Protein AF-A0A2I0T672-F1 (afdb_monomer)

Foldseek 3Di:
DPDDDLVVVLVVLVVPDDDPVNVVVSLVSDDPLLSLLVLVLPQVPDDDHPVVSVCVSVVPDDPVSVVSNVVSNVVVPSDPPDPVCVVVVVPPDDD

Mean predicted aligned error: 9.79 Å

Nearest PDB structures (foldseek):
  1avc-assembly1_A  TM=8.540E-01  e=2.167E-04  Bos taurus
  1m9i-assembly1_A  TM=8.651E-01  e=5.228E-04  Homo sapiens
  1aei-assembly1_B  TM=8.601E-01  e=4.930E-04  Hydra vulgaris
  7nmi-assembly1_B  TM=8.525E-01  e=8.361E-04  Homo sapiens
  7qql-assembly3_B  TM=8.519E-01  e=1.121E-03  Homo sapiens

pLDDT: mean 77.13, std 17.99, range [38.47, 95.0]

Secondary structure (DSSP, 8-state):
---SHHHHHHHHHHHH--HHHHHHHHHTTS-HHHHHHHHHHHHHHSSS--HHHHHHHHHHS-HHHHHHHHHHHHHTTS-TT--HHHHTT--S---

InterPro domains:
  IPR001464 Annexin [PR00196] (13-29)
  IPR001464 Annexin [PR00196] (40-61)
  IPR018502 Annexin repeat [PF00191] (35-75)
  IPR018502 Annexin repeat [PS51897] (31-95)
  IPR037104 Annexin superfamily [G3DSA:1.10.220.10] (25-88)
  IPR037104 Annexin superfamily [SSF47874] (8-75)

Organism: NCBI:txid1758121

Sequence (95 aa):
MAWWKAWDLIESLKSELSGDFERLMVALMYSPFKYDAKELHDAMKGVGTSEDVIIEILASRTKAQIKEIIKAYKEVELEPQLDVNADLGITEGVS

Structure (mmCIF, N/CA/C/O backbone):
data_AF-A0A2I0T672-F1
#
_entry.id   AF-A0A2I0T672-F1
#
loop_
_atom_site.group_PDB
_atom_site.id
_atom_site.type_symbol
_atom_site.label_atom_id
_atom_site.label_alt_id
_atom_site.label_comp_id
_atom_site.label_asym_id
_atom_site.label_entity_id
_atom_site.label_seq_id
_atom_site.pdbx_PDB_ins_code
_atom_site.Cartn_x
_atom_site.Cartn_y
_atom_site.Cartn_z
_atom_site.occupancy
_atom_site.B_iso_or_equiv
_atom_site.auth_seq_id
_atom_site.auth_comp_id
_atom_site.auth_asym_id
_atom_site.auth_atom_id
_atom_site.pdbx_PDB_model_num
ATOM 1 N N . MET A 1 1 ? 21.210 16.901 9.422 1.00 49.44 1 MET A N 1
ATOM 2 C CA . MET A 1 1 ? 21.788 16.091 8.327 1.00 49.44 1 MET A CA 1
ATOM 3 C C . MET A 1 1 ? 21.441 14.623 8.553 1.00 49.44 1 MET A C 1
ATOM 5 O O . MET A 1 1 ? 22.206 13.918 9.191 1.00 49.44 1 MET A O 1
ATOM 9 N N . ALA A 1 2 ? 20.262 14.193 8.098 1.00 49.47 2 ALA A N 1
ATOM 10 C CA . ALA A 1 2 ? 19.869 12.783 8.022 1.00 49.47 2 ALA A CA 1
ATOM 11 C C . ALA A 1 2 ? 18.622 12.675 7.126 1.00 49.47 2 ALA A C 1
ATOM 13 O O . ALA A 1 2 ? 17.516 12.485 7.609 1.00 49.47 2 ALA A O 1
ATOM 14 N N . TRP A 1 3 ? 18.812 12.895 5.825 1.00 43.12 3 TRP A N 1
ATOM 15 C CA . TRP A 1 3 ? 17.746 12.821 4.812 1.00 43.12 3 TRP A CA 1
ATOM 16 C C . TRP A 1 3 ? 18.063 11.830 3.678 1.00 43.12 3 TRP A C 1
ATOM 18 O O . TRP A 1 3 ? 17.221 11.588 2.830 1.00 43.12 3 TRP A O 1
ATOM 28 N N . TRP A 1 4 ? 19.251 11.215 3.659 1.00 46.31 4 TRP A N 1
ATOM 29 C CA . TRP A 1 4 ? 19.732 10.478 2.484 1.00 46.31 4 TRP A CA 1
ATOM 30 C C . TRP A 1 4 ? 19.623 8.953 2.563 1.00 46.31 4 TRP A C 1
ATOM 32 O O . TRP A 1 4 ? 19.859 8.306 1.563 1.00 46.31 4 TRP A O 1
ATOM 42 N N . LYS A 1 5 ? 19.299 8.320 3.698 1.00 56.34 5 LYS A N 1
ATOM 43 C CA . LYS A 1 5 ? 19.486 6.854 3.776 1.00 56.34 5 LYS A CA 1
ATOM 44 C C . LYS A 1 5 ? 18.355 6.001 3.193 1.00 56.34 5 LYS A C 1
ATOM 46 O O . LYS A 1 5 ? 18.637 4.923 2.694 1.00 56.34 5 LYS A O 1
ATOM 51 N N . ALA A 1 6 ? 17.098 6.439 3.274 1.00 52.69 6 ALA A N 1
ATOM 52 C CA . ALA A 1 6 ? 15.965 5.628 2.805 1.00 52.69 6 ALA A CA 1
ATOM 53 C C . ALA A 1 6 ? 15.585 5.924 1.346 1.00 52.69 6 ALA A C 1
ATOM 55 O O . ALA A 1 6 ? 15.251 5.006 0.604 1.00 52.69 6 ALA A O 1
ATOM 56 N N . TRP A 1 7 ? 15.675 7.195 0.934 1.00 55.94 7 TRP A N 1
ATOM 57 C CA . TRP A 1 7 ? 15.381 7.612 -0.442 1.00 55.94 7 TRP A CA 1
ATOM 58 C C . TRP A 1 7 ? 16.411 7.069 -1.443 1.00 55.94 7 TRP A C 1
ATOM 60 O O . TRP A 1 7 ? 16.072 6.745 -2.572 1.00 55.94 7 TRP A O 1
ATOM 70 N N . ASP A 1 8 ? 17.653 6.892 -0.998 1.00 79.62 8 ASP A N 1
ATOM 71 C CA . ASP A 1 8 ? 18.756 6.409 -1.827 1.00 79.62 8 ASP A CA 1
ATOM 72 C C . ASP A 1 8 ? 18.607 4.934 -2.231 1.00 79.62 8 ASP A C 1
ATOM 74 O O . ASP A 1 8 ? 18.911 4.570 -3.361 1.00 79.62 8 ASP A O 1
ATOM 78 N N . LEU A 1 9 ? 18.063 4.077 -1.357 1.00 84.25 9 LEU A N 1
ATOM 79 C CA . LEU A 1 9 ? 17.943 2.646 -1.658 1.00 84.25 9 LEU A CA 1
ATOM 80 C C . LEU A 1 9 ? 16.847 2.346 -2.688 1.00 84.25 9 LEU A C 1
ATOM 82 O O . LEU A 1 9 ? 17.055 1.529 -3.580 1.00 84.25 9 LEU A O 1
ATOM 86 N N . ILE A 1 10 ? 15.689 3.003 -2.579 1.00 86.88 10 ILE A N 1
ATOM 87 C CA . ILE A 1 10 ? 14.598 2.826 -3.548 1.00 86.88 10 ILE A CA 1
ATOM 88 C C . ILE A 1 10 ? 15.038 3.333 -4.922 1.00 86.88 10 ILE A C 1
ATOM 90 O O . ILE A 1 10 ? 14.830 2.644 -5.916 1.00 86.88 10 ILE A O 1
ATOM 94 N N . GLU A 1 11 ? 15.676 4.502 -4.984 1.00 86.31 11 GLU A N 1
ATOM 95 C CA . GLU A 1 11 ? 16.164 5.056 -6.249 1.00 86.31 11 GLU A CA 1
ATOM 96 C C . GLU A 1 11 ? 17.306 4.221 -6.843 1.00 86.31 11 GLU A C 1
ATOM 98 O O . GLU A 1 11 ? 17.294 3.954 -8.041 1.00 86.31 11 GLU A O 1
ATOM 103 N N . SER A 1 12 ? 18.216 3.702 -6.012 1.00 89.50 12 SER A N 1
ATOM 104 C CA . SER A 1 12 ? 19.249 2.759 -6.464 1.00 89.50 12 SER A CA 1
ATOM 105 C C . SER A 1 12 ? 18.645 1.470 -7.030 1.00 89.50 12 SER A C 1
ATOM 107 O O . SER A 1 12 ? 19.102 0.959 -8.046 1.00 89.50 12 SER A O 1
ATOM 109 N N . LEU A 1 13 ? 17.594 0.926 -6.407 1.00 90.56 13 LEU A N 1
ATOM 110 C CA . LEU A 1 13 ? 16.916 -0.261 -6.938 1.00 90.56 13 LEU A CA 1
ATOM 111 C C . LEU A 1 13 ? 16.245 0.025 -8.284 1.00 90.56 13 LEU A C 1
ATOM 113 O O . LEU A 1 13 ? 16.344 -0.801 -9.187 1.00 90.56 13 LEU A O 1
ATOM 117 N N . LYS A 1 14 ? 15.609 1.192 -8.437 1.00 89.75 14 LYS A N 1
ATOM 118 C CA . LYS A 1 14 ? 14.999 1.615 -9.706 1.00 89.75 14 LYS A CA 1
ATOM 119 C C . LYS A 1 14 ? 16.020 1.862 -10.817 1.00 89.75 14 LYS A C 1
ATOM 121 O O . LYS A 1 14 ? 15.682 1.702 -11.982 1.00 89.75 14 LYS A O 1
ATOM 126 N N . SER A 1 15 ? 17.247 2.277 -10.492 1.00 92.75 15 SER A N 1
ATOM 127 C CA . SER A 1 15 ? 18.285 2.489 -11.510 1.00 92.75 15 SER A CA 1
ATOM 128 C C . SER A 1 15 ? 18.944 1.192 -11.979 1.00 92.75 15 SER A C 1
ATOM 130 O O . SER A 1 15 ? 19.417 1.131 -13.111 1.00 92.75 15 SER A O 1
ATOM 132 N N . GLU A 1 16 ? 18.995 0.173 -11.118 1.00 94.38 16 GLU A N 1
ATOM 133 C CA . GLU A 1 16 ? 19.682 -1.099 -11.393 1.00 94.38 16 GLU A CA 1
ATOM 134 C C . GLU A 1 16 ? 18.750 -2.199 -11.921 1.00 94.38 16 GLU A C 1
ATOM 136 O O . GLU A 1 16 ? 19.195 -3.121 -12.608 1.00 94.38 16 GLU A O 1
ATOM 141 N N . LEU A 1 17 ? 17.461 -2.141 -11.583 1.00 94.88 17 LEU A N 1
ATOM 142 C CA . LEU A 1 17 ? 16.474 -3.154 -11.953 1.00 94.88 17 LEU A CA 1
ATOM 143 C C . LEU A 1 17 ? 15.501 -2.610 -13.000 1.00 94.88 17 LEU A C 1
ATOM 145 O O . LEU A 1 17 ? 15.422 -1.413 -13.237 1.00 94.88 17 LEU A O 1
ATOM 149 N N . SER A 1 18 ? 14.774 -3.513 -13.659 1.00 92.38 18 SER A N 1
ATOM 150 C CA . SER A 1 18 ? 13.695 -3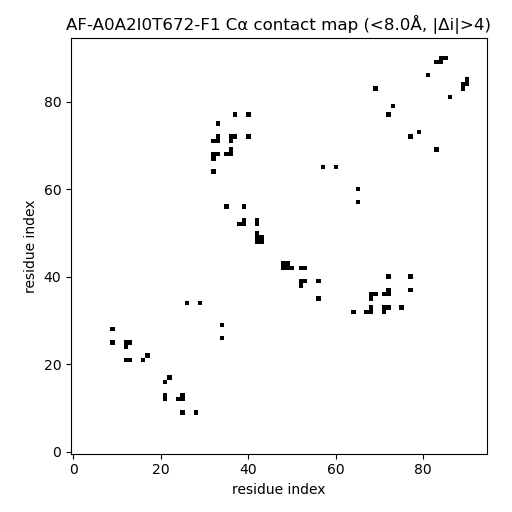.131 -14.572 1.00 92.38 18 SER A CA 1
ATOM 151 C C . SER A 1 18 ? 12.544 -4.133 -14.550 1.00 92.38 18 SER A C 1
ATOM 153 O O . SER A 1 18 ? 12.685 -5.278 -14.103 1.00 92.38 18 SER A O 1
ATOM 155 N N . GLY A 1 19 ? 11.386 -3.695 -15.046 1.00 92.31 19 GLY A N 1
ATOM 156 C CA . GLY A 1 19 ? 10.208 -4.541 -15.218 1.00 92.31 19 GLY A CA 1
ATOM 157 C C . GLY A 1 19 ? 9.623 -5.024 -13.891 1.00 92.31 19 GLY A C 1
ATOM 158 O O . GLY A 1 19 ? 9.633 -4.317 -12.886 1.00 92.31 19 GLY A O 1
ATOM 159 N N . ASP A 1 20 ? 9.081 -6.238 -13.879 1.00 91.69 20 ASP A N 1
ATOM 160 C CA . ASP A 1 20 ? 8.320 -6.732 -12.723 1.00 91.69 20 ASP A CA 1
ATOM 161 C C . ASP A 1 20 ? 9.204 -7.039 -11.510 1.00 91.69 20 ASP A C 1
ATOM 163 O O . ASP A 1 20 ? 8.750 -6.941 -10.370 1.00 91.69 20 ASP A O 1
ATOM 167 N N . PHE A 1 21 ? 10.486 -7.334 -11.736 1.00 92.19 21 PHE A N 1
ATOM 168 C CA . PHE A 1 21 ? 11.435 -7.542 -10.648 1.00 92.19 21 PHE A CA 1
ATOM 169 C C . PHE A 1 21 ? 11.756 -6.237 -9.910 1.00 92.19 21 PHE A C 1
ATOM 171 O O . PHE A 1 21 ? 11.785 -6.227 -8.681 1.00 92.19 21 PHE A O 1
ATOM 178 N N . GLU A 1 22 ? 11.915 -5.124 -10.633 1.00 92.44 22 GLU A N 1
ATOM 179 C CA . GLU A 1 22 ? 12.043 -3.794 -10.025 1.00 92.44 22 GLU A CA 1
ATOM 180 C C . GLU A 1 22 ? 10.808 -3.459 -9.189 1.00 92.44 22 GLU A C 1
ATOM 182 O O . GLU A 1 22 ? 10.938 -3.116 -8.014 1.00 92.44 22 GLU A O 1
ATOM 187 N N . ARG A 1 23 ? 9.608 -3.629 -9.762 1.00 89.00 23 ARG A N 1
ATOM 188 C CA . ARG A 1 23 ? 8.344 -3.354 -9.063 1.00 89.00 23 ARG A CA 1
ATOM 189 C C . ARG A 1 23 ? 8.241 -4.130 -7.754 1.00 89.00 23 ARG A C 1
ATOM 191 O O . ARG A 1 23 ? 7.907 -3.540 -6.730 1.00 89.00 23 ARG A O 1
ATOM 198 N N . LEU A 1 24 ? 8.565 -5.423 -7.780 1.00 92.00 24 LEU A N 1
ATOM 199 C CA . LEU A 1 24 ? 8.551 -6.277 -6.595 1.00 92.00 24 LEU A CA 1
ATOM 200 C C . LEU A 1 24 ? 9.566 -5.811 -5.545 1.00 92.00 24 LEU A C 1
ATOM 202 O O . LEU A 1 24 ? 9.221 -5.668 -4.374 1.00 92.00 24 LEU A O 1
ATOM 206 N N . MET A 1 25 ? 10.811 -5.557 -5.951 1.00 93.94 25 MET A N 1
ATOM 207 C CA . MET A 1 25 ? 11.870 -5.144 -5.026 1.00 93.94 25 MET A CA 1
ATOM 208 C C . MET A 1 25 ? 11.566 -3.785 -4.395 1.00 93.94 25 MET A C 1
ATOM 210 O O . MET A 1 25 ? 11.752 -3.613 -3.193 1.00 93.94 25 MET A O 1
ATOM 214 N N . VAL A 1 26 ? 11.034 -2.843 -5.173 1.00 89.75 26 VAL A N 1
ATOM 215 C CA . VAL A 1 26 ? 10.593 -1.534 -4.684 1.00 89.75 26 VAL A CA 1
ATOM 216 C C . VAL A 1 26 ? 9.390 -1.674 -3.747 1.00 89.75 26 VAL A C 1
ATOM 218 O O . VAL A 1 26 ? 9.389 -1.052 -2.688 1.00 89.75 26 VAL A O 1
ATOM 221 N N . ALA A 1 27 ? 8.408 -2.527 -4.062 1.00 90.19 27 ALA A N 1
ATOM 222 C CA . ALA A 1 27 ? 7.264 -2.803 -3.186 1.00 90.19 27 ALA A CA 1
ATOM 223 C C . ALA A 1 27 ? 7.701 -3.321 -1.804 1.00 90.19 27 ALA A C 1
ATOM 225 O O . ALA A 1 27 ? 7.221 -2.835 -0.780 1.00 90.19 27 ALA A O 1
ATOM 226 N N . LEU A 1 28 ? 8.677 -4.235 -1.768 1.00 92.94 28 LEU A N 1
ATOM 227 C CA . LEU A 1 28 ? 9.227 -4.803 -0.530 1.00 92.94 28 LEU A CA 1
ATOM 228 C C . LEU A 1 28 ? 9.982 -3.787 0.344 1.00 92.94 28 LEU A C 1
ATOM 230 O O . LEU A 1 28 ? 10.221 -4.060 1.521 1.00 92.94 28 LEU A O 1
ATOM 234 N N . MET A 1 29 ? 10.347 -2.622 -0.198 1.00 90.56 29 MET A N 1
ATOM 235 C CA . MET A 1 29 ? 11.014 -1.562 0.562 1.00 90.56 29 MET A CA 1
ATOM 236 C C . MET A 1 29 ? 10.053 -0.664 1.345 1.00 90.56 29 MET A C 1
ATOM 238 O O . MET A 1 29 ? 10.493 0.083 2.227 1.00 90.56 29 MET A O 1
ATOM 242 N N . TYR A 1 30 ? 8.754 -0.715 1.054 1.00 87.50 30 TYR A N 1
ATOM 243 C CA . TYR A 1 30 ? 7.749 0.033 1.800 1.00 87.50 30 TYR A CA 1
ATOM 244 C C . TYR A 1 30 ? 7.299 -0.741 3.041 1.00 87.50 30 TYR A C 1
ATOM 246 O O . TYR A 1 30 ? 7.269 -1.970 3.068 1.00 87.50 30 TYR A O 1
ATOM 254 N N . SER A 1 31 ? 6.890 -0.015 4.087 1.00 91.69 31 SER A N 1
ATOM 255 C CA . SER A 1 31 ? 6.092 -0.654 5.134 1.00 91.69 31 SER A CA 1
ATOM 256 C C . SER A 1 31 ? 4.757 -1.120 4.539 1.00 91.69 31 SER A C 1
ATOM 258 O O . SER A 1 31 ? 4.265 -0.472 3.610 1.00 91.69 31 SER A O 1
ATOM 260 N N . PRO A 1 32 ? 4.116 -2.165 5.097 1.00 92.69 32 PRO A N 1
ATOM 261 C CA . PRO A 1 32 ? 2.842 -2.661 4.576 1.00 92.69 32 PRO A CA 1
ATOM 262 C C . PRO A 1 32 ? 1.791 -1.556 4.397 1.00 92.69 32 PRO A C 1
ATOM 264 O O . PRO A 1 32 ? 1.152 -1.468 3.360 1.00 92.69 32 PRO A O 1
ATOM 267 N N . PHE A 1 33 ? 1.690 -0.632 5.360 1.00 93.00 33 PHE A N 1
ATOM 268 C CA . PHE A 1 33 ? 0.730 0.474 5.297 1.00 93.00 33 PHE A CA 1
ATOM 269 C C . PHE A 1 33 ? 1.064 1.522 4.229 1.00 93.00 33 PHE A C 1
ATOM 271 O O .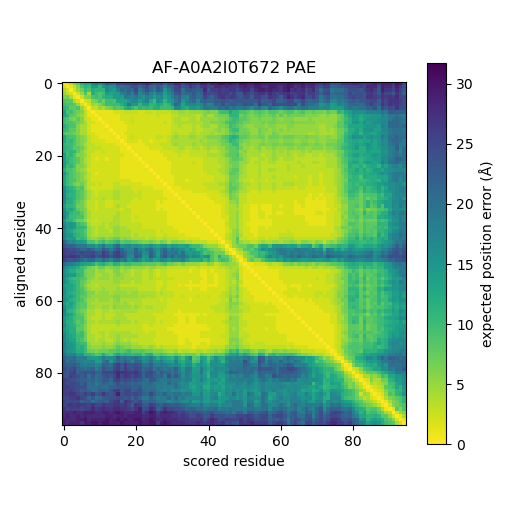 PHE A 1 33 ? 0.155 2.095 3.638 1.00 93.00 33 PHE A O 1
ATOM 278 N N . LYS A 1 34 ? 2.354 1.776 3.964 1.00 90.06 34 LYS A N 1
ATOM 279 C CA . LYS A 1 34 ? 2.776 2.688 2.888 1.00 90.06 34 LYS A CA 1
ATOM 280 C C . LYS A 1 34 ? 2.567 2.068 1.513 1.00 90.06 34 LYS A C 1
ATOM 282 O O . LYS A 1 34 ? 2.213 2.788 0.587 1.00 90.06 34 LYS A O 1
ATOM 287 N N . TYR A 1 35 ? 2.772 0.758 1.397 1.00 91.44 35 TYR A N 1
ATOM 288 C CA . TYR A 1 35 ? 2.477 0.027 0.173 1.00 91.44 35 TYR A CA 1
ATOM 289 C C . TYR A 1 35 ? 0.973 0.043 -0.122 1.00 91.44 35 TYR A C 1
ATOM 291 O O . TYR A 1 35 ? 0.579 0.532 -1.173 1.00 91.44 35 TYR A O 1
ATOM 299 N N . ASP A 1 36 ? 0.136 -0.349 0.846 1.00 92.50 36 ASP A N 1
ATOM 300 C CA . ASP A 1 36 ? -1.328 -0.315 0.712 1.00 92.50 36 ASP A CA 1
ATOM 301 C C . ASP A 1 36 ? -1.838 1.085 0.342 1.00 92.50 36 ASP A C 1
ATOM 303 O O . ASP A 1 36 ? -2.683 1.231 -0.535 1.00 92.50 36 ASP A O 1
ATOM 307 N N . ALA A 1 37 ? -1.295 2.134 0.968 1.00 90.31 37 ALA A N 1
ATOM 308 C CA . ALA A 1 37 ? -1.648 3.510 0.639 1.00 90.31 37 ALA A CA 1
ATOM 309 C C . ALA A 1 37 ? -1.284 3.893 -0.807 1.00 90.31 37 ALA A C 1
ATOM 311 O O . ALA A 1 37 ? -2.066 4.564 -1.480 1.00 90.31 37 ALA A O 1
ATOM 312 N N . LYS A 1 38 ? -0.116 3.461 -1.294 1.00 87.56 38 LYS A N 1
ATOM 313 C CA . LYS A 1 38 ? 0.313 3.697 -2.675 1.00 87.56 38 LYS A CA 1
ATOM 314 C C . LYS A 1 38 ? -0.574 2.946 -3.674 1.00 87.56 38 LYS A C 1
ATOM 316 O O . LYS A 1 38 ? -1.003 3.545 -4.652 1.00 87.56 38 LYS A O 1
ATOM 321 N N . GLU A 1 39 ? -0.874 1.673 -3.425 1.00 88.94 39 GLU A N 1
ATOM 322 C CA . GLU A 1 39 ? -1.746 0.873 -4.300 1.00 88.94 39 GLU A CA 1
ATOM 323 C C . GLU A 1 39 ? -3.168 1.447 -4.352 1.00 88.94 39 GLU A C 1
ATOM 325 O O . GLU A 1 39 ? -3.757 1.542 -5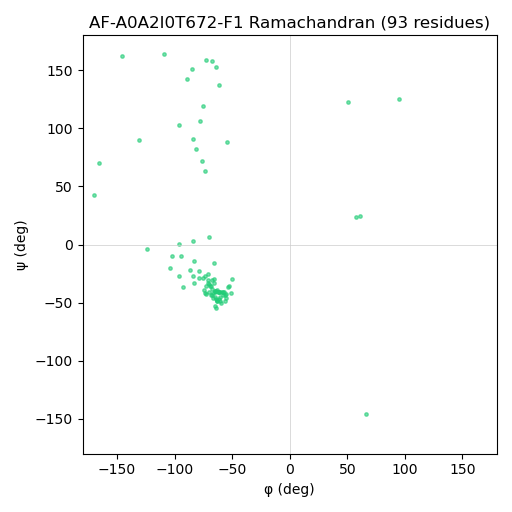.426 1.00 88.94 39 GLU A O 1
ATOM 330 N N . LEU A 1 40 ? -3.689 1.923 -3.215 1.00 88.31 40 LEU A N 1
ATOM 331 C CA . LEU A 1 40 ? -4.951 2.661 -3.161 1.00 88.31 40 LEU A CA 1
ATOM 332 C C . LEU A 1 40 ? -4.900 3.948 -3.998 1.00 88.31 40 LEU A C 1
ATOM 334 O O . LEU A 1 40 ? -5.830 4.214 -4.755 1.00 88.31 40 LEU A O 1
ATOM 338 N N . HIS A 1 41 ? -3.823 4.732 -3.895 1.00 85.81 41 HIS A N 1
ATOM 339 C CA . HIS A 1 41 ? -3.658 5.955 -4.686 1.00 85.81 41 HIS A CA 1
ATOM 340 C C . HIS A 1 41 ? -3.644 5.657 -6.188 1.00 85.81 41 HIS A C 1
ATOM 342 O O . HIS A 1 41 ? -4.371 6.288 -6.956 1.00 85.81 41 HIS A O 1
ATOM 348 N N . ASP A 1 42 ? -2.848 4.673 -6.602 1.00 84.06 42 ASP A N 1
ATOM 349 C CA . ASP A 1 42 ? -2.709 4.295 -8.006 1.00 84.06 42 ASP A CA 1
ATOM 350 C C . ASP A 1 42 ? -4.030 3.741 -8.567 1.00 84.06 42 ASP A C 1
ATOM 352 O O . ASP A 1 42 ? -4.426 4.105 -9.678 1.00 84.06 42 ASP A O 1
ATOM 356 N N . ALA A 1 43 ? -4.756 2.937 -7.780 1.00 85.19 43 ALA A N 1
ATOM 357 C CA . ALA A 1 43 ? -6.068 2.403 -8.147 1.00 85.19 43 ALA A CA 1
ATOM 358 C C . ALA A 1 43 ? -7.148 3.492 -8.281 1.00 85.19 43 ALA A C 1
ATOM 360 O O . ALA A 1 43 ? -8.037 3.358 -9.122 1.00 85.19 43 ALA A O 1
ATOM 361 N N . MET A 1 44 ? -7.069 4.566 -7.486 1.00 82.62 44 MET A N 1
ATOM 362 C CA . MET A 1 44 ? -8.009 5.697 -7.529 1.00 82.62 44 MET A CA 1
ATOM 363 C C . MET A 1 44 ? -7.665 6.743 -8.602 1.00 82.62 44 MET A C 1
ATOM 365 O O . MET A 1 44 ? -8.558 7.432 -9.092 1.00 82.62 44 MET A O 1
ATOM 369 N N . LYS A 1 45 ? -6.388 6.880 -8.982 1.00 78.44 45 LYS A N 1
ATOM 370 C CA . LYS A 1 45 ? -5.916 7.879 -9.960 1.00 78.44 45 LYS A CA 1
ATOM 371 C C . LYS A 1 45 ? -5.995 7.410 -11.422 1.00 78.44 45 LYS A C 1
ATOM 373 O O . LYS A 1 45 ? -5.974 8.241 -12.332 1.00 78.44 45 LYS A O 1
ATOM 378 N N . GLY A 1 46 ? -6.025 6.100 -11.666 1.00 66.25 46 GLY A N 1
ATOM 379 C CA . GLY A 1 46 ? -5.989 5.507 -13.007 1.00 66.25 46 GLY A CA 1
ATOM 380 C C . GLY A 1 46 ? -7.233 5.765 -13.875 1.00 66.25 46 GLY A C 1
ATOM 381 O O . GLY A 1 46 ? -8.329 6.020 -13.384 1.00 66.25 46 GLY A O 1
ATOM 382 N N . VAL A 1 47 ? -7.073 5.665 -15.205 1.00 45.97 4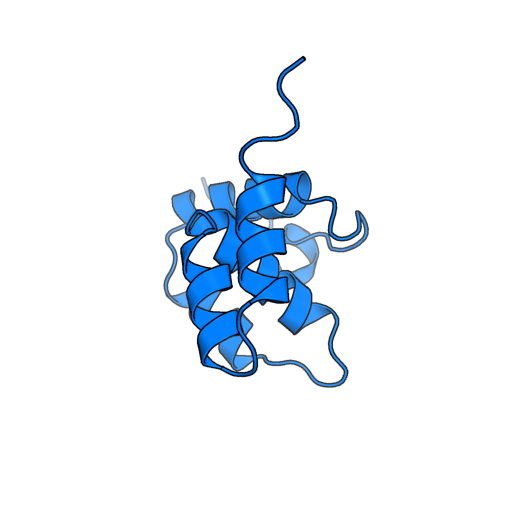7 VAL A N 1
ATOM 383 C CA . VAL A 1 47 ? -8.206 5.607 -16.147 1.00 45.97 47 VAL A CA 1
ATOM 384 C C . VAL A 1 47 ? -8.775 4.190 -16.120 1.00 45.97 47 VAL A C 1
ATOM 386 O O . VAL A 1 47 ? -8.177 3.270 -16.675 1.00 45.97 47 VAL A O 1
ATOM 389 N N . GLY A 1 48 ? -9.937 4.039 -15.487 1.00 57.53 48 GLY A N 1
ATOM 390 C CA . GLY A 1 48 ? -10.541 2.745 -15.177 1.00 57.53 48 GLY A CA 1
ATOM 391 C C . GLY A 1 48 ? -10.169 2.304 -13.763 1.00 57.53 48 GLY A C 1
ATOM 392 O O . GLY A 1 48 ? -8.996 2.264 -13.404 1.00 57.53 48 GLY A O 1
ATOM 393 N N . THR A 1 49 ? -11.184 2.006 -12.956 1.00 54.50 49 THR A N 1
ATOM 394 C CA . THR A 1 49 ? -11.011 1.630 -11.555 1.00 54.50 49 THR A CA 1
ATOM 395 C C . THR A 1 49 ? -10.502 0.198 -11.471 1.00 54.50 49 THR A C 1
ATOM 397 O O . THR A 1 49 ? -11.195 -0.732 -11.886 1.00 54.50 49 THR A O 1
ATOM 400 N N . SER A 1 50 ? -9.324 -0.003 -10.882 1.00 69.88 50 SER A N 1
ATOM 401 C CA . SER A 1 50 ? -8.909 -1.318 -10.380 1.00 69.88 50 SER A CA 1
ATOM 402 C C . SER A 1 50 ? -9.689 -1.622 -9.098 1.00 69.88 50 SER A C 1
ATOM 404 O O . SER A 1 50 ? -9.120 -1.688 -8.009 1.00 69.88 50 SER A O 1
ATOM 406 N N . GLU A 1 51 ? -11.014 -1.738 -9.221 1.00 79.31 51 GLU A N 1
ATOM 407 C CA . GLU A 1 51 ? -11.950 -1.983 -8.115 1.00 79.31 51 GLU A CA 1
ATOM 408 C C . GLU A 1 51 ? -11.521 -3.202 -7.298 1.00 79.31 51 GLU A C 1
ATOM 410 O O . GLU A 1 51 ? -11.590 -3.175 -6.074 1.00 79.31 51 GLU A O 1
ATOM 415 N N . ASP A 1 52 ? -10.962 -4.211 -7.966 1.00 86.81 52 ASP A N 1
ATOM 416 C CA . ASP A 1 52 ? -10.411 -5.408 -7.338 1.00 86.81 52 ASP A CA 1
ATOM 417 C C . ASP A 1 52 ? -9.321 -5.089 -6.302 1.00 86.81 52 ASP A C 1
ATOM 419 O O . ASP A 1 52 ? -9.338 -5.667 -5.219 1.00 86.81 52 ASP A O 1
ATOM 423 N N . VAL A 1 53 ? -8.422 -4.131 -6.571 1.00 88.81 53 VAL A N 1
ATOM 424 C CA . VAL A 1 53 ? -7.353 -3.731 -5.630 1.00 88.81 53 VAL A CA 1
ATOM 425 C C . VAL A 1 53 ? -7.950 -3.034 -4.411 1.00 88.81 53 VAL A C 1
ATOM 427 O O . VAL A 1 53 ? -7.578 -3.316 -3.271 1.00 88.81 53 VAL A O 1
ATOM 430 N N . ILE A 1 54 ? -8.913 -2.141 -4.640 1.00 88.44 54 ILE A N 1
ATOM 431 C CA . ILE A 1 54 ? -9.601 -1.421 -3.565 1.00 88.44 54 ILE A CA 1
ATOM 432 C C . ILE A 1 54 ? -10.371 -2.419 -2.688 1.00 88.44 54 ILE A C 1
ATOM 434 O O . ILE A 1 54 ? -10.236 -2.398 -1.464 1.00 88.44 54 ILE A O 1
ATOM 438 N N . ILE A 1 55 ? -11.129 -3.332 -3.301 1.00 90.12 55 ILE A N 1
ATOM 439 C CA . ILE A 1 55 ? -11.889 -4.376 -2.605 1.00 90.12 55 ILE A CA 1
ATOM 440 C C . ILE A 1 55 ? -10.944 -5.293 -1.831 1.00 90.12 55 ILE A C 1
ATOM 442 O O . ILE A 1 55 ? -11.188 -5.548 -0.653 1.00 90.12 55 ILE A O 1
ATOM 446 N N . GLU A 1 56 ? -9.858 -5.761 -2.446 1.00 91.69 56 GLU A N 1
ATOM 447 C CA . GLU A 1 56 ? -8.883 -6.637 -1.800 1.00 91.69 56 GLU A CA 1
ATOM 448 C C . GLU A 1 56 ? -8.325 -5.991 -0.532 1.00 91.69 56 GLU A C 1
ATOM 450 O O . GLU A 1 56 ? -8.319 -6.618 0.532 1.00 91.69 56 GLU A O 1
ATOM 455 N N . ILE A 1 57 ? -7.901 -4.728 -0.613 1.00 91.50 57 ILE A N 1
ATOM 456 C CA . ILE A 1 57 ? -7.351 -3.998 0.529 1.00 91.50 57 ILE A CA 1
ATOM 457 C C . ILE A 1 57 ? -8.425 -3.816 1.606 1.00 91.50 57 ILE A C 1
ATOM 459 O O . ILE A 1 57 ? -8.256 -4.255 2.747 1.00 91.50 57 ILE A O 1
ATOM 463 N N . LEU A 1 58 ? -9.574 -3.248 1.268 1.00 88.88 58 LEU A N 1
ATOM 464 C CA . LEU A 1 58 ? -10.573 -2.888 2.275 1.00 88.88 58 LEU A CA 1
ATOM 465 C C . LEU A 1 58 ? -11.283 -4.090 2.900 1.00 88.88 58 LEU A C 1
ATOM 467 O O . LEU A 1 58 ? -11.651 -4.030 4.073 1.00 88.88 58 LEU A O 1
ATOM 471 N N . ALA A 1 59 ? -11.449 -5.185 2.159 1.00 91.88 59 ALA A N 1
ATOM 472 C CA . ALA A 1 59 ? -12.103 -6.390 2.662 1.00 91.88 59 ALA A CA 1
ATOM 473 C C . ALA A 1 59 ? -11.192 -7.247 3.553 1.00 91.88 59 ALA A C 1
ATOM 475 O O . ALA A 1 59 ? -11.696 -8.029 4.360 1.00 91.88 59 ALA A O 1
ATOM 476 N N . SER A 1 60 ? -9.866 -7.128 3.424 1.00 93.69 60 SER A N 1
ATOM 477 C CA . SER A 1 60 ? -8.916 -7.982 4.156 1.00 93.69 60 SER A CA 1
ATOM 478 C C . SER A 1 60 ? -8.232 -7.300 5.343 1.00 93.69 60 SER A C 1
ATOM 480 O O . SER A 1 60 ? -7.749 -7.996 6.241 1.00 93.69 60 SER A O 1
ATOM 482 N N . ARG A 1 61 ? -8.188 -5.960 5.401 1.00 93.56 61 ARG A N 1
ATOM 483 C CA . ARG A 1 61 ? -7.555 -5.232 6.513 1.00 93.56 61 ARG A CA 1
ATOM 484 C C . ARG A 1 61 ? -8.540 -4.952 7.650 1.00 93.56 61 ARG A C 1
ATOM 486 O O . ARG A 1 61 ? -9.709 -4.632 7.464 1.00 93.56 61 ARG A O 1
ATOM 493 N N . THR A 1 62 ? -8.041 -5.038 8.878 1.00 95.00 62 THR A N 1
ATOM 494 C CA . THR A 1 62 ? -8.802 -4.686 10.085 1.00 95.00 62 THR A CA 1
ATOM 495 C C . THR A 1 62 ? -8.982 -3.173 10.212 1.00 95.00 62 THR A C 1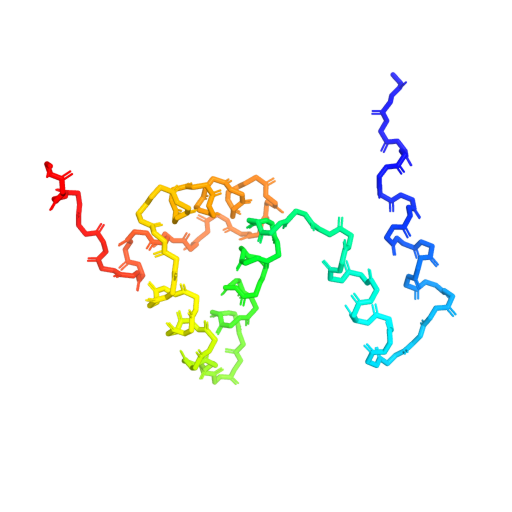
ATOM 497 O O . THR A 1 62 ? -8.164 -2.396 9.725 1.00 95.00 62 THR A O 1
ATOM 500 N N . LYS A 1 63 ? -9.987 -2.724 10.977 1.00 89.81 63 LYS A N 1
ATOM 501 C CA . LYS A 1 63 ? -10.225 -1.286 11.228 1.00 89.81 63 LYS A CA 1
ATOM 502 C C . LYS A 1 63 ? -8.993 -0.547 11.766 1.00 89.81 63 LYS A C 1
ATOM 504 O O . LYS A 1 63 ? -8.779 0.611 11.425 1.00 89.81 63 LYS A O 1
ATOM 509 N N . ALA A 1 64 ? -8.188 -1.199 12.607 1.00 93.19 64 ALA A N 1
ATOM 510 C CA . ALA A 1 64 ? -6.953 -0.611 13.123 1.00 93.19 64 ALA A CA 1
ATOM 511 C C . ALA A 1 64 ? -5.904 -0.432 12.013 1.00 93.19 64 ALA A C 1
ATOM 513 O O . ALA A 1 64 ? -5.300 0.629 11.912 1.00 93.19 64 ALA A O 1
ATOM 514 N N . GLN A 1 65 ? -5.743 -1.431 11.142 1.00 93.94 65 GLN A N 1
ATOM 515 C CA . GLN A 1 65 ? -4.843 -1.344 9.990 1.00 93.94 65 GLN A CA 1
ATOM 516 C C . GLN A 1 65 ? -5.312 -0.283 8.990 1.00 93.94 65 GLN A C 1
ATOM 518 O O . GLN A 1 65 ? -4.490 0.490 8.519 1.00 93.94 65 GLN A O 1
ATOM 523 N N . ILE A 1 66 ? -6.621 -0.174 8.734 1.00 91.19 66 ILE A N 1
ATOM 524 C CA . ILE A 1 66 ? -7.186 0.881 7.878 1.00 91.19 66 ILE A CA 1
ATOM 525 C C . ILE A 1 66 ? -6.835 2.278 8.410 1.00 91.19 66 ILE A C 1
ATOM 527 O O . ILE A 1 66 ? -6.456 3.147 7.631 1.00 91.19 66 ILE A O 1
ATOM 531 N N . LYS A 1 67 ? -6.874 2.502 9.732 1.00 90.19 67 LYS A N 1
ATOM 532 C CA . LYS A 1 67 ? -6.442 3.783 10.326 1.00 90.19 67 LYS A CA 1
ATOM 533 C C . LYS A 1 67 ? -4.963 4.082 10.057 1.00 90.19 67 LYS A C 1
ATOM 535 O O . LYS A 1 67 ? -4.632 5.220 9.729 1.00 90.19 67 LYS A O 1
ATOM 540 N N . GLU A 1 68 ? -4.091 3.079 10.151 1.00 93.38 68 GLU A N 1
ATOM 541 C CA . GLU A 1 68 ? -2.667 3.237 9.823 1.00 93.38 68 GLU A CA 1
ATOM 542 C C . GLU A 1 68 ? -2.436 3.469 8.324 1.00 93.38 68 GLU A C 1
ATOM 544 O O . GLU A 1 68 ? -1.588 4.280 7.958 1.00 93.38 68 GLU A O 1
ATOM 549 N N . ILE A 1 69 ? -3.224 2.830 7.454 1.00 91.25 69 ILE A N 1
ATOM 550 C CA . ILE A 1 69 ? -3.181 3.054 6.002 1.00 91.25 69 ILE A CA 1
ATOM 551 C C . ILE A 1 69 ? -3.601 4.486 5.675 1.00 91.25 69 ILE A C 1
ATOM 553 O O . ILE A 1 69 ? -2.879 5.169 4.961 1.00 91.25 69 ILE A O 1
ATOM 557 N N . ILE A 1 70 ? -4.701 4.985 6.248 1.00 86.56 70 ILE A N 1
ATOM 558 C CA . ILE A 1 70 ? -5.150 6.378 6.066 1.00 86.56 70 ILE A CA 1
ATOM 559 C C . ILE A 1 70 ? -4.075 7.362 6.536 1.00 86.56 70 ILE A C 1
ATOM 561 O O . ILE A 1 70 ? -3.834 8.386 5.894 1.00 86.56 70 ILE A O 1
ATOM 565 N N . LYS A 1 71 ? -3.412 7.067 7.657 1.00 89.31 71 LYS A N 1
ATOM 566 C CA . LYS A 1 71 ? -2.301 7.883 8.149 1.00 89.31 71 LYS A CA 1
ATOM 567 C C . LYS A 1 71 ? -1.131 7.878 7.161 1.00 89.31 71 LYS A C 1
ATOM 569 O O . LYS A 1 71 ? -0.659 8.949 6.793 1.00 89.31 71 LYS A O 1
ATOM 574 N N . ALA A 1 72 ? -0.711 6.703 6.692 1.00 88.44 72 ALA A N 1
ATOM 575 C CA . ALA A 1 72 ? 0.354 6.567 5.702 1.00 88.44 72 ALA A CA 1
ATOM 576 C C . ALA A 1 72 ? 0.002 7.275 4.383 1.00 88.44 72 ALA A C 1
ATOM 578 O O . ALA A 1 72 ? 0.843 7.969 3.824 1.00 88.44 72 ALA A O 1
ATOM 579 N N . TYR A 1 73 ? -1.247 7.176 3.932 1.00 85.31 73 TYR A N 1
ATOM 580 C CA . TYR A 1 73 ? -1.761 7.846 2.738 1.00 85.31 73 TYR A CA 1
ATOM 581 C C . TYR A 1 73 ? -1.564 9.365 2.799 1.00 85.31 73 TYR A C 1
ATOM 583 O O . TYR A 1 73 ? -1.078 9.973 1.849 1.00 85.31 73 TYR A O 1
ATOM 591 N N . LYS A 1 74 ? -1.848 9.969 3.959 1.00 82.06 74 LYS A N 1
ATOM 592 C CA . LYS A 1 74 ? -1.652 11.407 4.201 1.00 82.06 74 LYS A CA 1
ATOM 593 C C . LYS A 1 74 ? -0.176 11.807 4.305 1.00 82.06 74 LYS A C 1
ATOM 595 O O . LYS A 1 74 ? 0.176 12.917 3.923 1.00 82.06 74 LYS A O 1
ATOM 600 N N . GLU A 1 75 ? 0.685 10.932 4.825 1.00 78.62 75 GLU A N 1
ATOM 601 C CA . GLU A 1 75 ? 2.120 11.204 5.011 1.00 78.62 75 GLU A CA 1
ATOM 602 C C . GLU A 1 75 ? 2.928 11.199 3.706 1.00 78.62 75 GLU A C 1
ATOM 604 O O . GLU A 1 75 ? 3.969 11.849 3.642 1.00 78.62 75 GLU A O 1
ATOM 609 N N . VAL A 1 76 ? 2.495 10.460 2.679 1.00 66.25 76 VAL A N 1
ATOM 610 C CA . VAL A 1 76 ? 3.258 10.305 1.423 1.00 66.25 7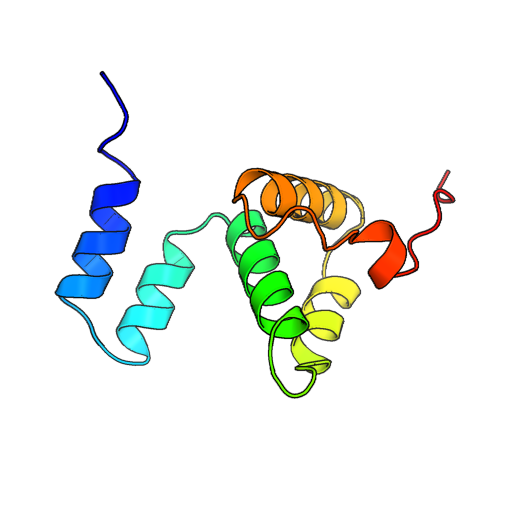6 VAL A CA 1
ATOM 611 C C . VAL A 1 76 ? 3.012 11.475 0.448 1.00 66.25 76 VAL A C 1
ATOM 613 O O . VAL A 1 76 ? 3.575 11.489 -0.639 1.00 66.25 76 VAL A O 1
ATOM 616 N N . GLU A 1 77 ? 2.234 12.497 0.837 1.00 57.69 77 GLU A N 1
ATOM 617 C CA . GLU A 1 77 ? 1.953 13.693 0.012 1.00 57.69 77 GLU A CA 1
ATOM 618 C C . GLU A 1 77 ? 1.326 13.352 -1.363 1.00 57.69 77 GLU A C 1
ATOM 620 O O . GLU A 1 77 ? 1.391 14.127 -2.318 1.00 57.69 77 GLU A O 1
ATOM 625 N N . LEU A 1 78 ? 0.683 12.180 -1.464 1.00 58.28 78 LEU A N 1
ATOM 626 C CA . LEU A 1 78 ? -0.017 11.681 -2.651 1.00 58.28 78 LEU A CA 1
ATOM 627 C C . LEU A 1 78 ? -1.371 12.394 -2.800 1.00 58.28 78 LEU A C 1
ATOM 629 O O . LEU A 1 78 ? -2.415 11.819 -2.537 1.00 58.28 78 LEU A O 1
ATOM 633 N N . GLU A 1 79 ? -1.314 13.669 -3.185 1.00 49.72 79 GLU A N 1
ATOM 634 C CA . GLU A 1 79 ? -2.415 14.630 -3.352 1.00 49.72 79 GLU A CA 1
ATOM 635 C C . GLU A 1 79 ? -3.404 14.781 -2.165 1.00 49.72 79 GLU A C 1
ATOM 637 O O . GLU A 1 79 ? -4.125 13.855 -1.800 1.00 49.72 79 GLU A O 1
ATOM 642 N N . PRO A 1 80 ? -3.583 16.001 -1.619 1.00 45.41 80 PRO A N 1
ATOM 643 C CA . PRO A 1 80 ? -4.525 16.269 -0.524 1.00 45.41 80 PRO A CA 1
ATOM 644 C C . PRO A 1 80 ? -6.015 16.182 -0.916 1.00 45.41 80 PRO A C 1
ATOM 646 O O . PRO A 1 80 ? -6.871 16.538 -0.110 1.00 45.41 80 PRO A O 1
ATOM 649 N N . GLN A 1 81 ? -6.337 15.758 -2.143 1.00 44.31 81 GLN A N 1
ATOM 650 C CA . GLN A 1 81 ? -7.691 15.805 -2.709 1.00 44.31 81 GLN A CA 1
ATOM 651 C C . GLN A 1 81 ? -8.501 14.510 -2.551 1.00 44.31 81 GLN A C 1
ATOM 653 O O . GLN A 1 81 ? -9.699 14.538 -2.808 1.00 44.31 81 GLN A O 1
ATOM 658 N N . LEU A 1 82 ? -7.887 13.402 -2.120 1.00 51.22 82 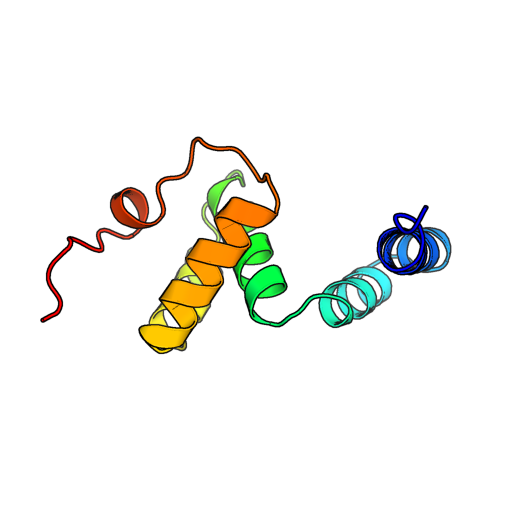LEU A N 1
ATOM 659 C CA . LEU A 1 82 ? -8.599 12.142 -1.874 1.00 51.22 82 LEU A CA 1
ATOM 660 C C . LEU A 1 82 ? -8.945 12.032 -0.385 1.00 51.22 82 LEU A C 1
ATOM 662 O O . LEU A 1 82 ? -8.090 11.752 0.463 1.00 51.22 82 LEU A O 1
ATOM 666 N N . ASP A 1 83 ? -10.209 12.298 -0.061 1.00 58.19 83 ASP A N 1
ATOM 667 C CA . ASP A 1 83 ? -10.756 12.053 1.268 1.00 58.19 83 ASP A CA 1
ATOM 668 C C . ASP A 1 83 ? -11.179 10.589 1.341 1.00 58.19 83 ASP A C 1
ATOM 670 O O . ASP A 1 83 ? -12.315 10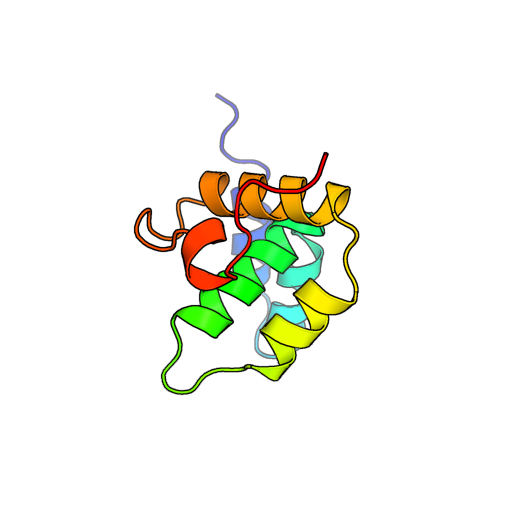.237 1.047 1.00 58.19 83 ASP A O 1
ATOM 674 N N . VAL A 1 84 ? -10.257 9.731 1.784 1.00 58.00 84 VAL A N 1
ATOM 675 C CA . VAL A 1 84 ? -10.488 8.290 1.968 1.00 58.00 84 VAL A CA 1
ATOM 676 C C . VAL A 1 84 ? -11.757 8.003 2.789 1.00 58.00 84 VAL A C 1
ATOM 678 O O . VAL A 1 84 ? -12.400 6.980 2.577 1.00 58.00 84 VAL A O 1
ATOM 681 N N . ASN A 1 85 ? -12.167 8.886 3.706 1.00 57.19 85 ASN A N 1
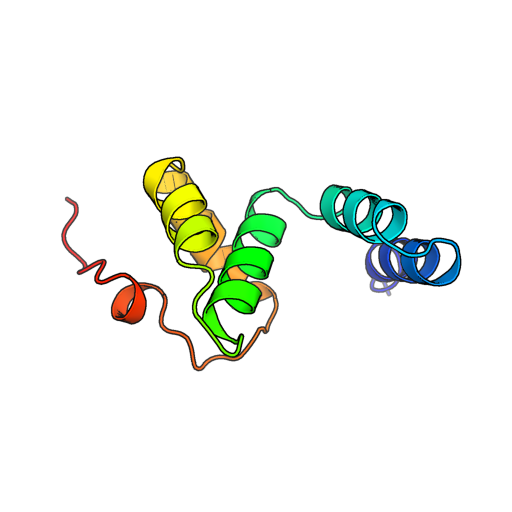ATOM 682 C CA . ASN A 1 85 ? -13.415 8.690 4.447 1.00 57.19 85 ASN A CA 1
ATOM 683 C C . ASN A 1 85 ? -14.650 8.981 3.580 1.00 57.19 85 ASN A C 1
ATOM 685 O O . ASN A 1 85 ? -15.638 8.251 3.674 1.00 57.19 85 ASN A O 1
ATOM 689 N N . ALA A 1 86 ? -14.595 10.014 2.736 1.00 56.31 86 ALA A N 1
ATOM 690 C CA . ALA A 1 86 ? -15.659 10.348 1.793 1.00 56.31 86 ALA A CA 1
ATOM 691 C C . ALA A 1 86 ? -15.732 9.352 0.622 1.00 56.31 86 ALA A C 1
ATOM 693 O O . ALA A 1 86 ? -16.825 8.902 0.281 1.00 56.31 86 ALA A O 1
ATOM 694 N N . ASP A 1 87 ? -14.586 8.950 0.069 1.00 57.25 87 ASP A N 1
ATOM 695 C CA . ASP A 1 87 ? -14.487 8.070 -1.102 1.00 57.25 87 ASP A CA 1
ATOM 696 C C . ASP A 1 87 ? -14.800 6.604 -0.763 1.00 57.25 87 ASP A C 1
ATOM 698 O O . ASP A 1 87 ? -15.331 5.872 -1.597 1.00 57.25 87 ASP A O 1
ATOM 702 N N . LEU A 1 88 ? -14.541 6.169 0.478 1.00 56.69 88 LEU A N 1
ATOM 703 C CA . LEU A 1 88 ? -14.874 4.815 0.947 1.00 56.69 88 LEU A CA 1
ATOM 704 C C . LEU A 1 88 ? -16.205 4.728 1.706 1.00 56.69 88 LEU A C 1
ATOM 706 O O . LEU A 1 88 ? -16.566 3.653 2.190 1.00 56.69 88 LEU A O 1
ATOM 710 N N . GLY A 1 89 ? -16.926 5.843 1.863 1.00 53.41 89 GLY A N 1
ATOM 711 C CA . GLY A 1 89 ? -18.184 5.881 2.614 1.00 53.41 89 GLY A CA 1
ATOM 712 C C . GLY A 1 89 ? -18.039 5.488 4.090 1.00 53.41 89 GLY A C 1
ATOM 713 O O . GLY A 1 89 ? -19.004 5.032 4.709 1.00 53.41 89 GLY A O 1
ATOM 714 N N . ILE A 1 90 ? -16.847 5.643 4.675 1.00 56.31 90 ILE A N 1
ATOM 715 C CA . ILE A 1 90 ? -16.602 5.346 6.089 1.00 56.31 90 ILE A CA 1
ATOM 716 C C . ILE A 1 90 ? -17.085 6.554 6.896 1.00 56.31 90 ILE A C 1
ATOM 718 O O . ILE A 1 90 ? -16.314 7.434 7.274 1.00 56.31 90 ILE A O 1
ATOM 722 N N . THR A 1 91 ? -18.393 6.615 7.150 1.00 49.06 91 THR A N 1
ATOM 723 C CA . THR A 1 91 ? -18.970 7.595 8.077 1.00 49.06 91 THR A CA 1
ATOM 724 C C . THR A 1 91 ? -18.395 7.371 9.472 1.00 49.06 91 THR A C 1
ATOM 726 O O . THR A 1 91 ? -18.304 6.224 9.918 1.00 49.06 91 THR A O 1
ATOM 729 N N . GLU A 1 92 ? -18.041 8.455 10.167 1.00 48.06 92 GLU A N 1
ATOM 730 C CA . GLU A 1 92 ? -17.675 8.468 11.587 1.00 48.06 92 GLU A CA 1
ATOM 731 C C . GLU A 1 92 ? -18.796 7.827 12.422 1.00 48.06 92 GLU A C 1
ATOM 733 O O . GLU A 1 92 ? -19.752 8.465 12.848 1.00 48.06 92 GLU A O 1
ATOM 738 N N . GLY A 1 93 ? -18.725 6.510 12.576 1.00 45.06 93 GLY A N 1
ATOM 739 C CA . GLY A 1 93 ? -19.850 5.711 13.043 1.00 45.06 93 GLY A CA 1
ATOM 740 C C . GLY A 1 93 ? -19.426 4.291 13.364 1.00 45.06 93 GLY A C 1
ATOM 741 O O . GLY A 1 93 ? -20.101 3.332 13.007 1.00 45.06 93 GLY A O 1
ATOM 742 N N . VAL A 1 94 ? -18.279 4.143 14.021 1.00 41.88 94 VAL A N 1
ATOM 743 C CA . VAL A 1 94 ? -17.952 2.909 14.731 1.00 41.88 94 VAL A CA 1
ATOM 744 C C . VAL A 1 94 ? -17.494 3.298 16.128 1.00 41.88 94 VAL A C 1
ATOM 746 O O . VAL A 1 94 ? -16.311 3.555 16.355 1.00 41.88 94 VAL A O 1
ATOM 749 N N . SER A 1 95 ? -18.476 3.369 17.027 1.00 38.47 95 SER A N 1
ATOM 750 C CA . SER A 1 95 ? -18.295 3.103 18.456 1.00 38.47 95 SER A CA 1
ATOM 751 C C . SER A 1 95 ? -17.728 1.704 18.669 1.00 38.47 95 SER A C 1
ATOM 753 O O . SER A 1 95 ? -18.240 0.786 17.982 1.00 38.47 95 SER A O 1
#

Radius of gyration: 15.01 Å; Cα contacts (8 Å, |Δi|>4): 50; chains: 1; bounding box: 42×24×35 Å

Solvent-accessible surface area (backbone atoms only — not comparable to full-atom values): 5787 Å² total; per-residue (Å²): 145,88,79,62,78,69,64,48,54,52,52,49,44,58,72,74,41,62,69,71,62,26,53,50,57,51,52,71,71,43,56,71,40,48,40,53,24,48,54,46,50,54,32,70,71,45,95,66,73,46,55,66,60,51,49,53,52,65,74,69,52,51,74,69,53,49,53,49,20,56,50,34,36,64,71,69,69,70,58,98,81,72,53,64,46,70,78,64,66,55,65,99,74,80,130